Protein AF-A0A243WCN6-F1 (afdb_monomer_lite)

Secondary structure (DSSP, 8-state):
-----S-------SS---------HHHHHHHH-S-GGGGTT----HHHHH-THHHHHHHHHHH--SHHHHHHHHHHHHHHHHHHHHTSPPPPGGGGT-S----------

Foldseek 3Di:
DDDPPDDDDDDDPPQDDDDDDDDDQVRVCLLQVDRCVVVPPDDDDVCVRQNPVVVVLVVVLVPDRDPVSNVVSVVVSSVVSSVVSVPDPNDPPCPVPPPDDDPDDDDDD

Structure (mmCIF, N/CA/C/O backbone):
data_AF-A0A243WCN6-F1
#
_entry.id   AF-A0A243WCN6-F1
#
loop_
_atom_site.group_PDB
_atom_site.id
_atom_site.type_symbol
_atom_site.label_atom_id
_atom_site.label_alt_id
_atom_site.label_comp_id
_atom_site.label_asym_id
_atom_site.label_entity_id
_atom_site.label_seq_id
_atom_site.pdbx_PDB_ins_code
_atom_site.Cartn_x
_atom_site.Cartn_y
_atom_site.Cartn_z
_atom_site.occupancy
_atom_site.B_iso_or_equiv
_atom_site.auth_seq_id
_atom_site.auth_comp_id
_atom_site.auth_asym_id
_atom_site.auth_atom_id
_atom_site.pdbx_PDB_model_num
ATOM 1 N N . MET A 1 1 ? 7.954 5.944 21.692 1.00 44.00 1 MET A N 1
ATOM 2 C CA . MET A 1 1 ? 9.329 6.327 21.295 1.00 44.00 1 MET A CA 1
ATOM 3 C C . MET A 1 1 ? 9.270 7.809 20.930 1.00 44.00 1 MET A C 1
ATOM 5 O O . MET A 1 1 ? 8.202 8.269 20.567 1.00 44.00 1 MET A O 1
ATOM 9 N N . GLY A 1 2 ? 10.322 8.611 21.120 1.00 66.69 2 GLY A N 1
ATOM 10 C CA . GLY A 1 2 ? 10.267 10.025 20.700 1.00 66.69 2 GLY A CA 1
ATOM 11 C C . GLY A 1 2 ? 10.224 10.148 19.168 1.00 66.69 2 GLY A C 1
ATOM 12 O O . GLY A 1 2 ? 10.670 9.213 18.498 1.00 66.69 2 GLY A O 1
ATOM 13 N N . PRO A 1 3 ? 9.733 11.264 18.594 1.00 55.81 3 PRO A N 1
ATOM 14 C CA . PRO A 1 3 ? 9.748 11.451 17.146 1.00 55.81 3 PRO A CA 1
ATOM 15 C C . PRO A 1 3 ? 11.183 11.311 16.624 1.00 55.81 3 PRO A C 1
ATOM 17 O O . PRO A 1 3 ? 12.103 11.951 17.140 1.00 55.81 3 PRO A O 1
ATOM 20 N N . GLN A 1 4 ? 11.400 10.470 15.608 1.00 58.69 4 GLN A N 1
ATOM 21 C CA . GLN A 1 4 ? 12.672 10.473 14.892 1.00 58.69 4 GLN A CA 1
ATOM 22 C C . GLN A 1 4 ? 12.764 11.771 14.085 1.00 58.69 4 GLN A C 1
ATOM 24 O O . GLN A 1 4 ? 12.177 11.906 13.019 1.00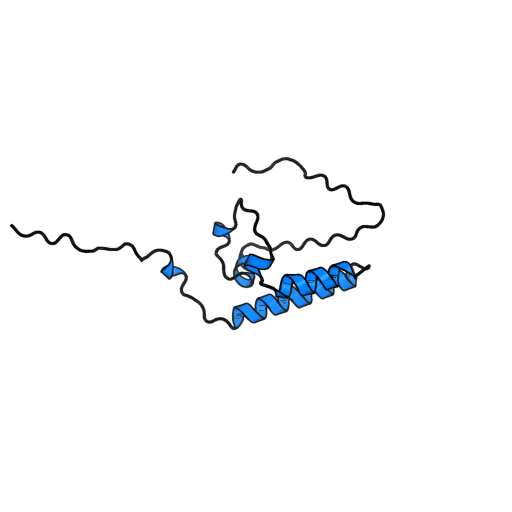 58.69 4 GLN A O 1
ATOM 29 N N . VAL A 1 5 ? 13.518 12.736 14.611 1.00 63.72 5 VAL A N 1
ATOM 30 C CA . VAL A 1 5 ? 13.766 14.046 13.976 1.00 63.72 5 VAL A CA 1
ATOM 31 C C . VAL A 1 5 ? 14.990 14.004 13.045 1.00 63.72 5 VAL A C 1
ATOM 33 O O . VAL A 1 5 ? 15.538 15.040 12.680 1.00 63.72 5 VAL A O 1
ATOM 36 N N . LYS A 1 6 ? 15.476 12.810 12.679 1.00 63.47 6 LYS A N 1
ATOM 37 C CA . LYS A 1 6 ? 16.612 12.662 11.762 1.00 63.47 6 LYS A CA 1
ATOM 38 C C . LYS A 1 6 ? 16.100 12.351 10.356 1.00 63.47 6 LYS A C 1
ATOM 40 O O . LYS A 1 6 ? 15.424 11.337 10.196 1.00 63.47 6 LYS A O 1
ATOM 45 N N . PRO A 1 7 ? 16.423 13.183 9.350 1.00 61.91 7 PRO A N 1
ATOM 46 C CA . PRO A 1 7 ? 16.192 12.841 7.955 1.00 61.91 7 PRO A CA 1
ATOM 47 C C . PRO A 1 7 ? 16.843 11.493 7.643 1.00 61.91 7 PRO A C 1
ATOM 49 O O . PRO A 1 7 ? 18.014 11.280 7.961 1.00 61.91 7 PRO A O 1
ATOM 52 N N . VAL A 1 8 ? 16.079 10.579 7.049 1.00 67.25 8 VAL A N 1
ATOM 53 C CA . VAL A 1 8 ? 16.627 9.347 6.482 1.00 67.25 8 VAL A CA 1
ATOM 54 C C . VAL A 1 8 ? 17.080 9.678 5.068 1.00 67.25 8 VAL A C 1
ATOM 56 O O . VAL A 1 8 ? 16.260 9.955 4.195 1.00 67.25 8 VAL A O 1
ATOM 59 N N . GLU A 1 9 ? 18.393 9.691 4.860 1.00 64.50 9 GLU A N 1
ATOM 60 C CA . GLU A 1 9 ? 18.990 9.930 3.551 1.00 64.50 9 GLU A CA 1
ATOM 61 C C . GLU A 1 9 ? 19.098 8.593 2.810 1.00 64.50 9 GLU A C 1
ATOM 63 O O . GLU A 1 9 ? 19.900 7.722 3.149 1.00 64.50 9 GLU A O 1
ATOM 68 N N . LEU A 1 10 ? 18.211 8.393 1.836 1.00 65.12 10 LEU A N 1
ATOM 69 C CA . LEU A 1 10 ? 18.203 7.207 0.989 1.00 65.12 10 LEU A CA 1
ATOM 70 C C . LEU A 1 10 ? 19.048 7.495 -0.254 1.00 65.12 10 LEU A C 1
ATOM 72 O O . LEU A 1 10 ? 18.652 8.269 -1.124 1.00 65.12 10 LEU A O 1
ATOM 76 N N . HIS A 1 11 ? 20.225 6.875 -0.332 1.00 62.88 11 HIS A N 1
ATOM 77 C CA . HIS A 1 11 ? 21.077 6.938 -1.515 1.00 62.88 11 HIS A CA 1
ATOM 78 C C . HIS A 1 11 ? 20.656 5.852 -2.493 1.00 62.88 11 HIS A C 1
ATOM 80 O O . HIS A 1 11 ? 20.925 4.669 -2.286 1.00 62.88 11 HIS A O 1
ATOM 86 N N . PHE A 1 12 ? 20.023 6.257 -3.579 1.00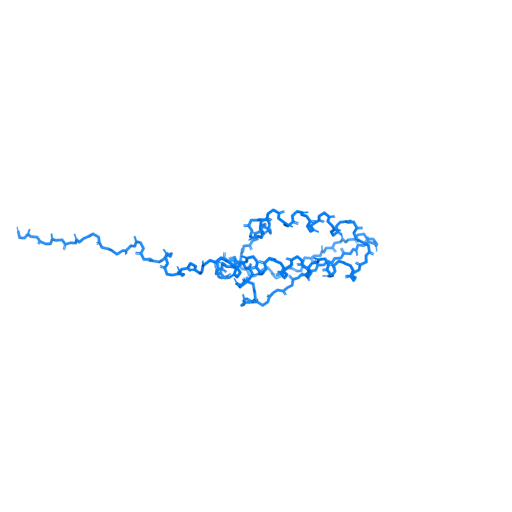 65.81 12 PHE A N 1
ATOM 87 C CA . PHE A 1 12 ? 19.696 5.357 -4.666 1.00 65.81 12 PHE A CA 1
ATOM 88 C C . PHE A 1 12 ? 20.619 5.622 -5.871 1.00 65.81 12 PHE A C 1
ATOM 90 O O . PHE A 1 12 ? 21.093 6.743 -6.068 1.00 65.81 12 PHE A O 1
ATOM 97 N N . GLY A 1 13 ? 20.913 4.587 -6.668 1.00 66.00 13 GLY A N 1
ATOM 98 C CA . GLY A 1 13 ? 21.730 4.7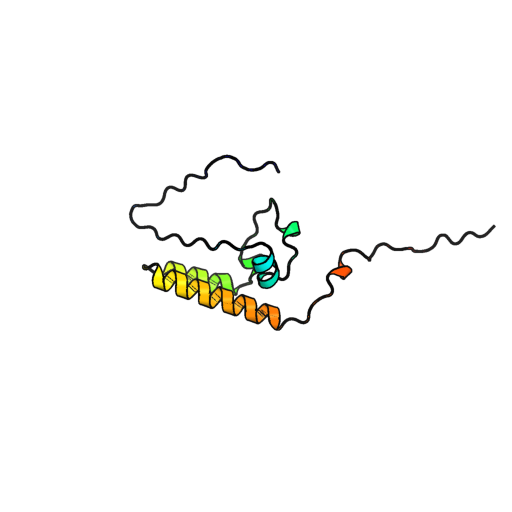09 -7.887 1.00 66.00 13 GLY A CA 1
ATOM 99 C C . GLY A 1 13 ? 21.094 5.624 -8.943 1.00 66.00 13 GLY A C 1
ATOM 100 O O . GLY A 1 13 ? 19.966 6.066 -8.776 1.00 66.00 13 GLY A O 1
ATOM 101 N N . ARG A 1 14 ? 21.790 5.923 -10.050 1.00 63.53 14 ARG A N 1
ATOM 102 C CA . ARG A 1 14 ? 21.319 6.912 -11.049 1.00 63.53 14 ARG A CA 1
ATOM 103 C C . ARG A 1 14 ? 19.917 6.646 -11.622 1.00 63.53 14 ARG A C 1
ATOM 105 O O . ARG A 1 14 ? 19.231 7.616 -11.916 1.00 63.53 14 ARG A O 1
ATOM 112 N N . ASP A 1 15 ? 19.482 5.389 -11.683 1.00 71.00 15 ASP A N 1
ATOM 113 C CA . ASP A 1 15 ? 18.202 4.988 -12.275 1.00 71.00 15 ASP A CA 1
ATOM 114 C C . ASP A 1 15 ? 17.371 4.180 -11.268 1.00 71.00 15 ASP A C 1
ATOM 116 O O . ASP A 1 15 ? 17.374 2.950 -11.270 1.00 71.00 15 ASP A O 1
ATOM 120 N N . HIS A 1 16 ? 16.688 4.868 -10.355 1.00 76.25 16 HIS A N 1
ATOM 121 C CA . HIS A 1 16 ? 15.783 4.246 -9.388 1.00 76.25 16 HIS A CA 1
ATOM 122 C C . HIS A 1 16 ? 14.401 4.884 -9.472 1.00 76.25 16 HIS A C 1
ATOM 124 O O . HIS A 1 16 ? 14.261 6.103 -9.580 1.00 76.25 16 HIS A O 1
ATOM 130 N N . LEU A 1 17 ? 13.374 4.045 -9.387 1.00 84.62 17 LEU A N 1
ATOM 131 C CA . LEU A 1 17 ? 11.993 4.484 -9.261 1.00 84.62 17 LEU A CA 1
ATOM 132 C C . LEU A 1 17 ? 11.528 4.199 -7.840 1.00 84.62 17 LEU A C 1
ATOM 134 O O . LEU A 1 17 ? 11.717 3.095 -7.329 1.00 84.62 17 LEU A O 1
ATOM 138 N N . LEU A 1 18 ? 10.927 5.199 -7.200 1.00 86.94 18 LEU A N 1
ATOM 139 C CA . LEU A 1 18 ? 10.392 5.071 -5.851 1.00 86.94 18 LEU A CA 1
ATOM 140 C C . LEU A 1 18 ? 8.913 5.427 -5.839 1.00 86.94 18 LEU A C 1
ATOM 142 O O . LEU A 1 18 ? 8.521 6.518 -6.244 1.00 86.94 18 LEU A O 1
ATOM 146 N N . LEU A 1 19 ? 8.100 4.523 -5.301 1.00 88.12 19 LEU A N 1
ATOM 147 C CA . LEU A 1 19 ? 6.688 4.768 -5.052 1.00 88.12 19 LEU A CA 1
ATOM 148 C C . LEU A 1 19 ? 6.434 4.782 -3.545 1.00 88.12 19 LEU A C 1
ATOM 150 O O . LEU A 1 19 ? 6.661 3.788 -2.859 1.00 88.12 19 LEU A O 1
ATOM 154 N N . CYS A 1 20 ? 5.936 5.907 -3.040 1.00 90.81 20 CYS A N 1
ATOM 155 C CA . CYS A 1 20 ? 5.470 6.041 -1.666 1.00 90.81 20 CYS A CA 1
ATOM 156 C C . CYS A 1 20 ? 3.965 6.311 -1.678 1.00 90.81 20 CYS A C 1
ATOM 158 O O . CYS A 1 20 ? 3.510 7.262 -2.314 1.00 90.81 20 CYS A O 1
ATOM 160 N N . VAL A 1 21 ? 3.198 5.481 -0.970 1.00 88.69 21 VAL A N 1
ATOM 161 C CA . VAL A 1 21 ? 1.758 5.681 -0.787 1.00 88.69 21 VAL A CA 1
ATOM 162 C C . VAL A 1 21 ? 1.509 6.135 0.642 1.00 88.69 21 VAL A C 1
ATOM 164 O O . VAL A 1 21 ? 1.809 5.417 1.594 1.00 88.69 21 VAL A O 1
ATOM 167 N N . VAL A 1 22 ? 0.945 7.331 0.785 1.00 90.44 22 VAL A N 1
ATOM 168 C CA . VAL A 1 22 ? 0.638 7.938 2.082 1.00 90.44 22 VAL A CA 1
ATOM 169 C C . VAL A 1 22 ? -0.871 7.956 2.281 1.00 90.44 22 VAL A C 1
ATOM 171 O O . VAL A 1 22 ? -1.621 8.371 1.398 1.00 90.44 22 VAL A O 1
ATOM 174 N N . PHE A 1 23 ? -1.321 7.523 3.457 1.00 88.38 23 PHE A N 1
ATOM 175 C CA . PHE A 1 23 ? -2.738 7.453 3.800 1.00 88.38 23 PHE A CA 1
ATOM 176 C C . PHE A 1 23 ? -3.099 8.461 4.887 1.00 88.38 23 PHE A C 1
ATOM 178 O O . PHE A 1 23 ? -2.380 8.627 5.871 1.00 88.38 23 PHE A O 1
ATOM 185 N N . TRP A 1 24 ? -4.285 9.057 4.763 1.00 90.38 24 TRP A N 1
ATOM 186 C CA . TRP A 1 24 ? -4.948 9.682 5.906 1.00 90.38 24 TRP A CA 1
ATOM 187 C C . TRP A 1 24 ? -5.340 8.606 6.930 1.00 90.38 24 TRP A C 1
ATOM 189 O O . TRP A 1 24 ? -5.774 7.529 6.507 1.00 90.38 24 TRP A O 1
ATOM 199 N N . PRO A 1 25 ? -5.304 8.882 8.250 1.00 85.75 25 PRO A N 1
ATOM 200 C CA . PRO A 1 25 ? -5.625 7.887 9.277 1.00 85.75 25 PRO A CA 1
ATOM 201 C C . PRO A 1 25 ? -6.966 7.174 9.046 1.00 85.75 25 PRO A C 1
ATOM 203 O O . PRO A 1 25 ? -7.042 5.950 9.075 1.00 85.75 25 PRO A O 1
ATOM 206 N N . GLY A 1 26 ? -8.026 7.917 8.709 1.00 87.25 26 GLY A N 1
ATOM 207 C CA . GLY A 1 26 ? -9.331 7.316 8.412 1.00 87.25 26 GLY A CA 1
ATOM 208 C C . GLY A 1 26 ? -9.343 6.436 7.153 1.00 87.25 26 GLY A C 1
ATOM 209 O O . GLY A 1 26 ? -10.091 5.465 7.094 1.00 87.25 26 GLY A O 1
ATOM 210 N N . GLY A 1 27 ? -8.513 6.747 6.153 1.00 88.88 27 GLY A N 1
ATOM 211 C CA . GLY A 1 27 ? -8.357 5.919 4.954 1.00 88.88 27 GLY A CA 1
ATOM 212 C C . GLY A 1 27 ? -7.601 4.626 5.252 1.00 88.88 27 GLY A C 1
ATOM 213 O O . GLY A 1 27 ? -8.033 3.557 4.829 1.00 88.88 27 GLY A O 1
ATOM 214 N N . LEU A 1 28 ? -6.534 4.719 6.049 1.00 90.25 28 LEU A N 1
ATOM 215 C CA . LEU A 1 28 ? -5.757 3.563 6.487 1.00 90.25 28 LEU A CA 1
ATOM 216 C C . LEU A 1 28 ? -6.596 2.612 7.348 1.00 90.25 28 LEU A C 1
ATOM 218 O O . LEU A 1 28 ? -6.576 1.408 7.115 1.00 90.25 28 LEU A O 1
ATOM 222 N N . HIS A 1 29 ? -7.399 3.149 8.273 1.00 88.81 29 HIS A N 1
ATOM 223 C CA . HIS A 1 29 ? -8.319 2.350 9.087 1.00 88.81 29 HIS A CA 1
ATOM 224 C C . HIS A 1 29 ? -9.272 1.517 8.223 1.00 88.81 29 HIS A C 1
ATOM 226 O O . HIS A 1 29 ? -9.441 0.328 8.460 1.00 88.81 29 HIS A O 1
ATOM 232 N N . ARG A 1 30 ? -9.882 2.118 7.191 1.00 88.00 30 ARG A N 1
ATOM 233 C CA . ARG A 1 30 ? -10.789 1.392 6.282 1.00 88.00 30 ARG A CA 1
ATOM 234 C C . ARG A 1 30 ? -10.072 0.329 5.452 1.00 88.00 30 ARG A C 1
ATOM 236 O O . ARG A 1 30 ? -10.672 -0.688 5.128 1.00 88.00 30 ARG A O 1
ATOM 243 N N . LEU A 1 31 ? -8.817 0.578 5.085 1.00 90.88 31 LEU A N 1
ATOM 244 C CA . LEU A 1 31 ? -8.021 -0.355 4.292 1.00 90.88 31 LEU A CA 1
ATOM 245 C C . LEU A 1 31 ? -7.536 -1.558 5.116 1.00 90.88 31 LEU A C 1
ATOM 247 O O . LEU A 1 31 ? -7.420 -2.659 4.580 1.00 90.88 31 LEU A O 1
ATOM 251 N N . LEU A 1 32 ? -7.225 -1.346 6.395 1.00 89.19 32 LEU A N 1
ATOM 252 C CA . LEU A 1 32 ? -6.624 -2.368 7.252 1.00 89.19 32 LEU A CA 1
ATOM 253 C C . LEU A 1 32 ? -7.621 -3.055 8.189 1.00 89.19 32 LEU A C 1
ATOM 255 O O . LEU A 1 32 ? -7.352 -4.177 8.605 1.00 89.19 32 LEU A O 1
ATOM 259 N N . ASP A 1 33 ? -8.750 -2.412 8.504 1.00 86.38 33 ASP A N 1
ATOM 260 C CA . ASP A 1 33 ? -9.695 -2.844 9.549 1.00 86.38 33 ASP A CA 1
ATOM 261 C C . ASP A 1 33 ? -9.014 -3.006 10.928 1.00 86.38 33 ASP A C 1
ATOM 263 O O . ASP A 1 33 ? -9.355 -3.870 11.734 1.00 86.38 33 ASP A O 1
ATOM 267 N N . VAL A 1 34 ? -7.997 -2.172 11.182 1.00 84.50 34 VAL A N 1
ATOM 268 C CA . VAL A 1 34 ? -7.221 -2.118 12.429 1.00 84.50 34 VAL A CA 1
ATOM 269 C C . VAL A 1 34 ? -7.236 -0.678 12.952 1.00 84.50 34 VAL A C 1
ATOM 271 O O . VAL A 1 34 ? -7.044 0.255 12.157 1.00 84.50 34 VAL A O 1
ATOM 274 N N . PRO A 1 35 ? -7.429 -0.456 14.267 1.00 83.06 35 PRO A N 1
ATOM 275 C CA . PRO A 1 35 ? -7.299 0.865 14.868 1.00 83.06 35 PRO A CA 1
ATOM 276 C C . PRO A 1 35 ? -5.919 1.461 14.578 1.00 83.06 35 PRO A C 1
ATOM 278 O O . PRO A 1 35 ? -4.895 0.887 14.933 1.00 83.06 35 PRO A O 1
ATOM 281 N N . VAL A 1 36 ? -5.867 2.642 13.955 1.00 82.88 36 VAL A N 1
ATOM 282 C CA . VAL A 1 36 ? -4.589 3.286 13.589 1.00 82.88 36 VAL A CA 1
ATOM 283 C C . VAL A 1 36 ? -3.726 3.570 14.819 1.00 82.88 36 VAL A C 1
ATOM 285 O O . VAL A 1 36 ? -2.506 3.582 14.714 1.00 82.88 36 VAL A O 1
ATOM 288 N N . GLN A 1 37 ? -4.338 3.736 15.996 1.00 84.94 37 GLN A N 1
ATOM 289 C CA . GLN A 1 37 ? -3.637 3.889 17.272 1.00 84.94 37 GLN A CA 1
ATOM 290 C C . GLN A 1 37 ? -2.740 2.688 17.607 1.00 84.94 37 GLN A C 1
ATOM 292 O O . GLN A 1 37 ? -1.727 2.868 18.274 1.00 84.94 37 GLN A O 1
ATOM 297 N N . GLU A 1 38 ? -3.087 1.487 17.135 1.00 84.75 38 GLU A N 1
ATOM 298 C CA . GLU A 1 38 ? -2.268 0.280 17.304 1.00 84.75 38 GLU A CA 1
ATOM 299 C C . GLU A 1 38 ? -1.045 0.268 16.375 1.00 84.75 38 GLU A C 1
ATOM 301 O O . GLU A 1 38 ? -0.129 -0.516 16.590 1.00 84.75 38 GLU A O 1
ATOM 306 N N . LEU A 1 39 ? -1.011 1.145 15.363 1.00 85.69 39 LEU A N 1
ATOM 307 C CA . LEU A 1 39 ? 0.050 1.240 14.355 1.00 85.69 39 LEU A CA 1
ATOM 308 C C . LEU A 1 39 ? 0.992 2.439 14.575 1.00 85.69 39 LEU A C 1
ATOM 310 O O . LEU A 1 39 ? 1.897 2.670 13.774 1.00 85.69 39 LEU A O 1
ATOM 314 N N . VAL A 1 40 ? 0.795 3.218 15.643 1.00 85.12 40 VAL A N 1
ATOM 315 C CA . VAL A 1 40 ? 1.644 4.374 15.977 1.00 85.12 40 VAL A CA 1
ATOM 316 C C . VAL A 1 40 ? 2.973 3.904 16.572 1.00 85.12 40 VAL A C 1
ATOM 318 O O . VAL A 1 40 ? 3.002 2.974 17.372 1.00 85.12 40 VAL A O 1
ATOM 321 N N . ASP A 1 41 ? 4.074 4.573 16.213 1.00 83.38 41 ASP A N 1
ATOM 322 C CA . ASP A 1 41 ? 5.444 4.286 16.678 1.00 83.38 41 ASP A CA 1
ATOM 323 C C . ASP A 1 41 ? 5.960 2.865 16.376 1.00 83.38 41 ASP A C 1
ATOM 325 O O . ASP A 1 41 ? 6.980 2.447 16.932 1.00 83.38 41 ASP A O 1
ATOM 329 N N . ILE A 1 42 ? 5.299 2.124 15.483 1.00 83.19 42 ILE A N 1
ATOM 330 C CA . ILE A 1 42 ? 5.719 0.779 15.093 1.00 83.19 42 ILE A CA 1
ATOM 331 C C . ILE A 1 42 ? 5.923 0.670 13.584 1.00 83.19 42 ILE A C 1
ATOM 333 O O . ILE A 1 42 ? 5.170 1.222 12.784 1.00 83.19 42 ILE A O 1
ATOM 337 N N . ALA A 1 43 ? 6.955 -0.073 13.194 1.00 85.38 43 ALA A N 1
ATOM 338 C CA . ALA A 1 43 ? 7.119 -0.541 11.828 1.00 85.38 43 ALA A CA 1
ATOM 339 C C . ALA A 1 43 ? 6.468 -1.923 11.722 1.00 85.38 43 ALA A C 1
ATOM 341 O O . ALA A 1 43 ? 6.803 -2.826 12.491 1.00 85.38 43 ALA A O 1
ATOM 342 N N . VAL A 1 44 ? 5.530 -2.079 10.791 1.00 86.38 44 VAL A N 1
ATOM 343 C CA . VAL A 1 44 ? 4.836 -3.347 10.548 1.00 86.38 44 VAL A CA 1
ATOM 344 C C . VAL A 1 44 ? 5.041 -3.753 9.100 1.00 86.38 44 VAL A C 1
ATOM 346 O O . VAL A 1 44 ? 4.883 -2.943 8.189 1.00 86.38 44 VAL A O 1
ATOM 349 N N . GLU A 1 45 ? 5.363 -5.026 8.895 1.00 88.31 45 GLU A N 1
ATOM 350 C CA . GLU A 1 45 ? 5.480 -5.616 7.566 1.00 88.31 45 GLU A CA 1
ATOM 351 C C . GLU A 1 45 ? 4.144 -5.561 6.818 1.00 88.31 45 GLU A C 1
ATOM 353 O O . GLU A 1 45 ? 3.123 -6.058 7.302 1.00 88.31 45 GLU A O 1
ATOM 358 N N . GLY A 1 46 ? 4.147 -5.018 5.597 1.00 86.62 46 GLY A N 1
ATOM 359 C CA . GLY A 1 46 ? 2.923 -4.828 4.808 1.00 86.62 46 GLY A CA 1
ATOM 360 C C . GLY A 1 46 ? 2.145 -6.127 4.575 1.00 86.62 46 GLY A C 1
ATOM 361 O O . GLY A 1 46 ? 0.916 -6.134 4.596 1.00 86.62 46 GLY A O 1
ATOM 362 N N . ARG A 1 47 ? 2.850 -7.257 4.452 1.00 90.75 47 ARG A N 1
ATOM 363 C CA . ARG A 1 47 ? 2.275 -8.605 4.275 1.00 90.75 47 ARG A CA 1
ATOM 364 C C . ARG A 1 47 ? 1.461 -9.069 5.483 1.00 90.75 47 ARG A C 1
ATOM 366 O O . ARG A 1 47 ? 0.497 -9.811 5.316 1.00 90.75 47 ARG A O 1
ATOM 373 N N . ALA A 1 48 ? 1.836 -8.635 6.688 1.00 88.25 48 ALA A N 1
ATOM 374 C CA . ALA A 1 48 ? 1.103 -8.957 7.910 1.00 88.25 48 ALA A CA 1
ATOM 375 C C . ALA A 1 48 ? -0.252 -8.233 7.969 1.00 88.25 48 ALA A C 1
ATOM 377 O O . ALA A 1 48 ? -1.189 -8.734 8.583 1.00 88.25 48 ALA A O 1
ATOM 378 N N . LEU A 1 49 ? -0.360 -7.080 7.301 1.00 88.19 49 LEU A N 1
ATOM 379 C CA . LEU A 1 49 ? -1.557 -6.240 7.289 1.00 88.19 49 LEU A CA 1
ATOM 380 C C . LEU A 1 49 ? -2.457 -6.502 6.072 1.00 88.19 49 LEU A C 1
ATOM 382 O O . LEU A 1 49 ? -3.675 -6.572 6.199 1.00 88.19 49 LEU A O 1
ATOM 386 N N . LEU A 1 50 ? -1.862 -6.658 4.889 1.00 88.56 50 LEU A N 1
ATOM 387 C CA . LEU A 1 50 ? -2.568 -6.731 3.602 1.00 88.56 50 LEU A CA 1
ATOM 388 C C . LEU A 1 50 ? -2.560 -8.139 2.978 1.00 88.56 50 LEU A C 1
ATOM 390 O O . LEU A 1 50 ? -3.175 -8.360 1.932 1.00 88.56 50 LEU A O 1
ATOM 394 N N . GLY A 1 51 ? -1.902 -9.101 3.631 1.00 89.56 51 GLY A N 1
ATOM 395 C CA . GLY A 1 51 ? -1.852 -10.503 3.224 1.00 89.56 51 GLY A CA 1
ATOM 396 C C . GLY A 1 51 ? -0.850 -10.801 2.106 1.00 89.56 51 GLY A C 1
ATOM 397 O O . GLY A 1 51 ? -0.043 -9.964 1.703 1.00 89.56 51 GLY A O 1
ATOM 398 N N . SER A 1 52 ? -0.910 -12.029 1.584 1.00 89.06 52 SER A N 1
ATOM 399 C CA . SER A 1 52 ? 0.044 -12.537 0.587 1.00 89.06 52 SER A CA 1
ATOM 400 C C . SER A 1 52 ? -0.023 -11.823 -0.763 1.00 89.06 52 SER A C 1
ATOM 402 O O . SER A 1 52 ? 0.975 -11.804 -1.471 1.00 89.06 52 SER A O 1
ATOM 404 N N . ALA A 1 53 ? -1.150 -11.180 -1.091 1.00 89.62 53 ALA A N 1
ATOM 405 C CA . ALA A 1 53 ? -1.312 -10.409 -2.327 1.00 89.62 53 ALA A CA 1
ATOM 406 C C . ALA A 1 53 ? -0.320 -9.233 -2.442 1.00 89.62 53 ALA A C 1
ATOM 408 O O . ALA A 1 53 ? -0.125 -8.697 -3.530 1.00 89.62 53 ALA A O 1
ATOM 409 N N . VAL A 1 54 ? 0.311 -8.832 -1.328 1.00 92.31 54 VAL A N 1
ATOM 410 C CA . VAL A 1 54 ? 1.422 -7.871 -1.326 1.00 92.31 54 VAL A CA 1
ATOM 411 C C . VAL A 1 54 ? 2.610 -8.394 -2.137 1.00 92.31 54 VAL A C 1
ATOM 413 O O . VAL A 1 54 ? 3.212 -7.628 -2.878 1.00 92.31 54 VAL A O 1
ATOM 416 N N . ALA A 1 55 ? 2.921 -9.691 -2.057 1.00 92.25 55 ALA A N 1
ATOM 417 C CA . ALA A 1 55 ? 4.041 -10.268 -2.800 1.00 92.25 55 ALA A CA 1
ATOM 418 C C . ALA A 1 55 ? 3.824 -10.156 -4.318 1.00 92.25 55 ALA A C 1
ATOM 420 O O . ALA A 1 55 ? 4.751 -9.825 -5.050 1.00 92.25 55 ALA A O 1
ATOM 421 N N . ASP A 1 56 ? 2.586 -10.344 -4.781 1.00 93.00 56 ASP A N 1
ATOM 422 C CA . ASP A 1 56 ? 2.254 -10.258 -6.205 1.00 93.00 56 ASP A CA 1
ATOM 423 C C . ASP A 1 56 ? 2.443 -8.834 -6.753 1.00 93.00 56 ASP A C 1
ATOM 425 O O . ASP A 1 56 ? 2.948 -8.648 -7.863 1.00 93.00 56 ASP A O 1
ATOM 429 N N . VAL A 1 57 ? 2.050 -7.810 -5.981 1.00 94.44 57 VAL A N 1
ATOM 430 C CA . VAL A 1 57 ? 2.261 -6.409 -6.379 1.00 94.44 57 VAL A CA 1
ATOM 431 C C . VAL A 1 57 ? 3.728 -5.999 -6.242 1.00 94.44 57 VAL A C 1
ATOM 433 O O . VAL A 1 57 ? 4.211 -5.286 -7.114 1.00 94.44 57 VAL A O 1
ATOM 436 N N . GLU A 1 58 ? 4.458 -6.484 -5.229 1.00 92.62 58 GLU A N 1
ATOM 437 C CA . GLU A 1 58 ? 5.912 -6.289 -5.097 1.00 92.62 58 GLU A CA 1
ATOM 438 C C . GLU A 1 58 ? 6.648 -6.838 -6.327 1.00 92.62 58 GLU A C 1
ATOM 440 O O . GLU A 1 58 ? 7.427 -6.113 -6.948 1.00 92.62 58 GLU A O 1
ATOM 445 N N . SER A 1 59 ? 6.354 -8.080 -6.732 1.00 93.12 59 SER A N 1
ATOM 446 C CA . SER A 1 59 ? 6.939 -8.690 -7.930 1.00 93.12 59 SER A CA 1
ATOM 447 C C . SER A 1 59 ? 6.601 -7.906 -9.194 1.00 93.12 59 SER A C 1
ATOM 449 O O . SER A 1 59 ? 7.495 -7.618 -9.983 1.00 93.12 59 SER A O 1
ATOM 451 N N . ARG A 1 60 ? 5.341 -7.485 -9.368 1.00 93.88 60 ARG A N 1
ATOM 452 C CA . ARG A 1 60 ? 4.952 -6.666 -10.524 1.00 93.88 60 ARG A CA 1
ATOM 453 C C . ARG A 1 60 ? 5.670 -5.318 -10.538 1.00 93.88 60 ARG A C 1
ATOM 455 O O . ARG A 1 60 ? 6.129 -4.898 -11.588 1.00 93.88 60 ARG A O 1
ATOM 462 N N . LEU A 1 61 ? 5.762 -4.630 -9.399 1.00 93.56 61 LEU A N 1
ATOM 463 C CA . LEU A 1 61 ? 6.441 -3.334 -9.306 1.00 93.56 61 LEU A CA 1
ATOM 464 C C . LEU A 1 61 ? 7.937 -3.443 -9.623 1.00 93.56 61 LEU A C 1
ATOM 466 O O . LEU A 1 61 ? 8.478 -2.517 -10.217 1.00 93.56 61 LEU A O 1
ATOM 470 N N . ALA A 1 62 ? 8.583 -4.559 -9.277 1.00 91.44 62 ALA A N 1
ATOM 471 C CA . ALA A 1 62 ? 10.000 -4.789 -9.560 1.00 91.44 62 ALA A CA 1
ATOM 472 C C . ALA A 1 62 ? 10.323 -4.899 -11.062 1.00 91.44 62 ALA A C 1
ATOM 474 O O . ALA A 1 62 ? 11.460 -4.657 -11.460 1.00 91.44 62 ALA A O 1
ATOM 475 N N . GLU A 1 63 ? 9.341 -5.256 -11.891 1.00 92.88 63 GLU A N 1
ATOM 476 C CA . GLU A 1 63 ? 9.497 -5.379 -13.346 1.00 92.88 63 GLU A CA 1
ATOM 477 C C . GLU A 1 63 ? 9.170 -4.079 -14.099 1.00 92.88 63 GLU A C 1
ATOM 479 O O . GLU A 1 63 ? 9.472 -3.955 -15.286 1.00 92.88 63 GLU A O 1
ATOM 484 N N . LEU A 1 64 ? 8.544 -3.103 -13.434 1.00 93.31 64 LEU A N 1
ATOM 485 C CA . LEU A 1 64 ? 8.090 -1.867 -14.064 1.00 93.31 64 LEU A CA 1
ATOM 486 C C . LEU A 1 64 ? 9.189 -0.806 -14.085 1.00 93.31 64 LEU A C 1
ATOM 488 O O . LEU A 1 64 ? 9.873 -0.559 -13.095 1.00 93.31 64 LEU A O 1
ATOM 492 N N . THR A 1 65 ? 9.307 -0.127 -15.224 1.00 91.38 65 THR A N 1
ATOM 493 C CA . THR A 1 65 ? 10.327 0.905 -15.462 1.00 91.38 65 THR A CA 1
ATOM 494 C C . THR A 1 65 ? 9.728 2.288 -15.710 1.00 91.38 65 THR A C 1
ATOM 496 O O . THR A 1 65 ? 10.435 3.198 -16.138 1.00 91.38 65 T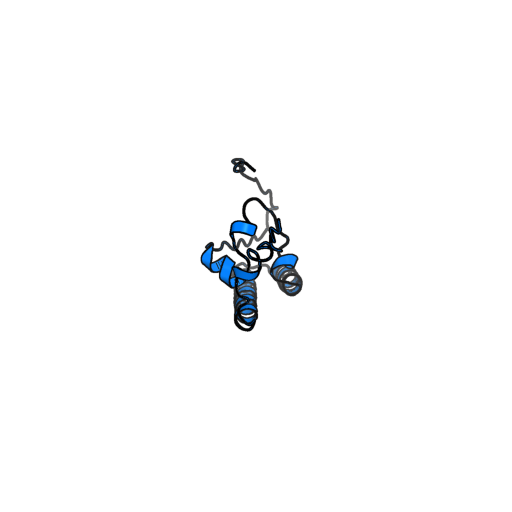HR A O 1
ATOM 499 N N . ASP A 1 66 ? 8.430 2.467 -15.462 1.00 91.75 66 ASP A N 1
ATOM 500 C CA . ASP A 1 66 ? 7.754 3.751 -15.606 1.00 91.75 66 ASP A CA 1
ATOM 501 C C . ASP A 1 66 ? 6.768 4.021 -14.459 1.00 91.75 66 ASP A C 1
ATOM 503 O O . ASP A 1 66 ? 6.072 3.135 -13.957 1.00 91.75 66 ASP A O 1
ATOM 507 N N . TYR A 1 67 ? 6.708 5.287 -14.042 1.00 91.88 67 TYR A N 1
ATOM 508 C CA . TYR A 1 67 ? 5.888 5.719 -12.911 1.00 91.88 67 TYR A CA 1
ATOM 509 C C . TYR A 1 67 ? 4.385 5.542 -13.141 1.00 91.88 67 TYR A C 1
ATOM 511 O O . TYR A 1 67 ? 3.655 5.290 -12.183 1.00 91.88 67 TYR A O 1
ATOM 519 N N . ALA A 1 68 ? 3.908 5.678 -14.382 1.00 93.56 68 ALA A N 1
ATOM 520 C CA . ALA A 1 68 ? 2.483 5.581 -14.679 1.00 93.56 68 ALA A CA 1
ATOM 521 C C . ALA A 1 68 ? 1.982 4.146 -14.461 1.00 93.56 68 ALA A C 1
ATOM 523 O O . ALA A 1 68 ? 0.960 3.941 -13.802 1.00 93.56 68 ALA A O 1
ATOM 524 N N . ALA A 1 69 ? 2.737 3.152 -14.929 1.00 95.06 69 ALA A N 1
ATOM 525 C CA . ALA A 1 69 ? 2.447 1.748 -14.695 1.00 95.06 69 ALA A CA 1
ATOM 526 C C . ALA A 1 69 ? 2.595 1.369 -13.216 1.00 95.06 69 ALA A C 1
ATOM 528 O O . ALA A 1 69 ? 1.752 0.638 -12.691 1.00 95.06 69 ALA A O 1
ATOM 529 N N . MET A 1 70 ? 3.616 1.887 -12.517 1.00 95.50 70 MET A N 1
ATOM 530 C CA . MET A 1 70 ? 3.770 1.655 -11.073 1.00 95.50 70 MET A CA 1
ATOM 531 C C . MET A 1 70 ? 2.565 2.182 -10.288 1.00 95.50 70 MET A C 1
ATOM 533 O O . MET A 1 70 ? 2.018 1.468 -9.444 1.00 95.50 70 MET A O 1
ATOM 537 N N . LEU A 1 71 ? 2.123 3.406 -10.593 1.00 95.56 71 LEU A N 1
ATOM 538 C CA . LEU A 1 71 ? 0.966 4.023 -9.953 1.00 95.56 71 LEU A CA 1
ATOM 539 C C . LEU A 1 71 ? -0.311 3.222 -10.226 1.00 95.56 71 LEU A C 1
ATOM 541 O O . LEU A 1 71 ? -1.019 2.877 -9.283 1.00 95.56 71 LEU A O 1
ATOM 545 N N . ALA A 1 72 ? -0.565 2.860 -11.487 1.00 96.50 72 ALA A N 1
ATOM 546 C CA . ALA A 1 72 ? -1.734 2.068 -11.864 1.00 96.50 72 ALA A CA 1
ATOM 547 C C . ALA A 1 72 ? -1.747 0.688 -11.179 1.00 96.50 72 ALA A C 1
ATOM 549 O O . ALA A 1 72 ? -2.793 0.226 -10.718 1.00 96.50 72 ALA A O 1
ATOM 550 N N . SER A 1 73 ? -0.582 0.039 -11.070 1.00 96.31 73 SER A N 1
ATOM 551 C CA . SER A 1 73 ? -0.422 -1.243 -10.375 1.00 96.31 73 SER A CA 1
ATOM 552 C C . SER A 1 73 ? -0.761 -1.128 -8.884 1.00 96.31 73 SER A C 1
ATOM 554 O O . SER A 1 73 ? -1.551 -1.921 -8.360 1.00 96.31 73 SER A O 1
ATOM 556 N N . ALA A 1 74 ? -0.215 -0.114 -8.206 1.00 95.44 74 ALA A N 1
ATOM 557 C CA . ALA A 1 74 ? -0.476 0.122 -6.791 1.00 95.44 74 ALA A CA 1
ATOM 558 C C . ALA A 1 74 ? -1.935 0.517 -6.527 1.00 95.44 74 ALA A C 1
ATOM 560 O O . ALA A 1 74 ? -2.550 -0.001 -5.597 1.00 95.44 74 ALA A O 1
ATOM 561 N N . GLU A 1 75 ? -2.520 1.381 -7.358 1.00 96.00 75 GLU A N 1
ATOM 562 C CA . GLU A 1 75 ? -3.919 1.792 -7.237 1.00 96.00 75 GLU A CA 1
ATOM 563 C C . GLU A 1 75 ? -4.868 0.597 -7.387 1.00 96.00 75 GLU A C 1
ATOM 565 O O . GLU A 1 75 ? -5.730 0.376 -6.533 1.00 96.00 75 GLU A O 1
ATOM 570 N N . ALA A 1 76 ? -4.668 -0.229 -8.419 1.00 96.38 76 ALA A N 1
ATOM 571 C CA . ALA A 1 76 ? -5.470 -1.429 -8.631 1.00 96.38 76 ALA A CA 1
ATOM 572 C C . ALA A 1 76 ? -5.388 -2.390 -7.433 1.00 96.38 76 ALA A C 1
ATOM 574 O O . ALA A 1 76 ? -6.411 -2.911 -6.980 1.00 96.38 76 ALA A O 1
ATOM 575 N N . PHE A 1 77 ? -4.185 -2.592 -6.887 1.00 96.19 77 PHE A N 1
ATOM 576 C CA . PHE A 1 77 ?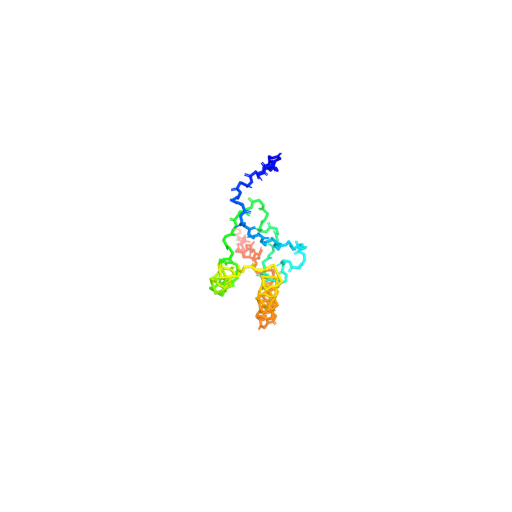 -3.976 -3.419 -5.702 1.00 96.19 77 PHE A CA 1
ATOM 577 C C . PHE A 1 77 ? -4.705 -2.868 -4.467 1.00 96.19 77 PHE A C 1
ATOM 579 O O . PHE A 1 77 ? -5.415 -3.616 -3.788 1.00 96.19 77 PHE A O 1
ATOM 586 N N . LEU A 1 78 ? -4.567 -1.571 -4.185 1.00 95.00 78 LEU A N 1
ATOM 587 C CA . LEU A 1 78 ? -5.155 -0.930 -3.006 1.00 95.00 78 LEU A CA 1
ATOM 588 C C . LEU A 1 78 ? -6.683 -0.888 -3.069 1.00 95.00 78 LEU A C 1
ATOM 590 O O . LEU A 1 78 ? -7.347 -1.158 -2.067 1.00 95.00 78 LEU A O 1
ATOM 594 N N . LEU A 1 79 ? -7.252 -0.608 -4.244 1.00 94.44 79 LEU A N 1
ATOM 595 C CA . LEU A 1 79 ? -8.699 -0.655 -4.451 1.00 94.44 79 LEU A CA 1
ATOM 596 C C . LEU A 1 79 ? -9.245 -2.066 -4.237 1.00 94.44 79 LEU A C 1
ATOM 598 O O . LEU A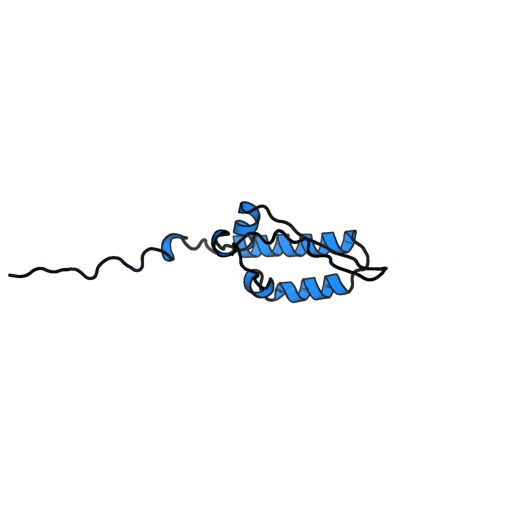 1 79 ? -10.297 -2.235 -3.619 1.00 94.44 79 LEU A O 1
ATOM 602 N N . GLU A 1 80 ? -8.534 -3.090 -4.706 1.00 93.94 80 GLU A N 1
ATOM 603 C CA . GLU A 1 80 ? -8.951 -4.470 -4.484 1.00 93.94 80 GLU A CA 1
ATOM 604 C C . GLU A 1 80 ? -8.817 -4.882 -3.013 1.00 93.94 80 GLU A C 1
ATOM 606 O O . GLU A 1 80 ? -9.716 -5.522 -2.467 1.00 93.94 80 GLU A O 1
ATOM 611 N N . ALA A 1 81 ? -7.748 -4.464 -2.333 1.00 92.69 81 ALA A N 1
ATOM 612 C CA . ALA A 1 81 ? -7.602 -4.663 -0.895 1.00 92.69 81 ALA A CA 1
ATOM 613 C C . ALA A 1 81 ? -8.770 -4.035 -0.115 1.00 92.69 81 ALA A C 1
ATOM 615 O O . ALA A 1 81 ? -9.372 -4.707 0.723 1.00 92.69 81 ALA A O 1
ATOM 616 N N . LEU A 1 82 ? -9.166 -2.806 -0.459 1.00 91.94 82 LEU A N 1
ATOM 617 C CA . LEU A 1 82 ? -10.313 -2.130 0.146 1.00 91.94 82 LEU A CA 1
ATOM 618 C C . LEU A 1 82 ? -11.626 -2.897 -0.093 1.00 91.94 82 LEU A C 1
ATOM 620 O O . LEU A 1 82 ? -12.406 -3.110 0.836 1.00 91.94 82 LEU A O 1
ATOM 624 N N . ARG A 1 83 ? -11.867 -3.372 -1.322 1.00 91.50 83 ARG A N 1
ATOM 625 C CA . ARG A 1 83 ? -13.058 -4.182 -1.644 1.00 91.50 83 ARG A CA 1
ATOM 626 C C . ARG A 1 83 ? -13.103 -5.484 -0.852 1.00 91.50 83 ARG A C 1
ATOM 628 O O . ARG A 1 83 ? -14.185 -5.884 -0.422 1.00 91.50 83 ARG A O 1
ATOM 635 N N . ARG A 1 84 ? -11.959 -6.146 -0.655 1.00 88.38 84 ARG A N 1
ATOM 636 C CA . ARG A 1 84 ? -11.872 -7.369 0.158 1.00 88.38 84 ARG A CA 1
ATOM 637 C C . ARG A 1 84 ? -12.276 -7.110 1.609 1.00 88.38 84 ARG A C 1
ATOM 639 O O . ARG A 1 84 ? -13.015 -7.923 2.158 1.00 88.38 84 ARG A O 1
ATOM 646 N N . GLN A 1 85 ? -11.876 -5.979 2.191 1.00 85.31 85 GLN A N 1
ATOM 647 C CA . GLN A 1 85 ? -12.274 -5.631 3.559 1.00 85.31 85 GLN A CA 1
ATOM 648 C C . GLN A 1 85 ? -13.764 -5.322 3.683 1.00 85.31 85 GLN A C 1
ATOM 650 O O . GLN A 1 85 ? -14.411 -5.836 4.587 1.00 85.31 85 GLN A O 1
ATOM 655 N N . HIS A 1 86 ? -14.352 -4.580 2.742 1.00 80.06 86 HIS A N 1
ATOM 656 C CA . HIS A 1 86 ? -15.793 -4.289 2.770 1.00 80.06 86 HIS A CA 1
ATOM 657 C C . HIS A 1 86 ? -16.691 -5.531 2.659 1.00 80.06 86 HIS A C 1
ATOM 659 O O . HIS A 1 86 ? -17.872 -5.466 2.988 1.00 80.06 86 HIS A O 1
ATOM 665 N N . ARG A 1 87 ? -16.159 -6.667 2.190 1.00 78.88 87 ARG A N 1
ATOM 666 C CA . ARG A 1 87 ? -16.884 -7.949 2.167 1.00 78.88 87 ARG A CA 1
ATOM 667 C C . ARG A 1 87 ? -16.821 -8.696 3.498 1.00 78.88 87 ARG A C 1
ATOM 669 O O . ARG A 1 87 ? -17.538 -9.681 3.670 1.00 78.88 87 ARG A O 1
ATOM 676 N N . ARG A 1 88 ? -15.959 -8.276 4.424 1.00 68.44 88 ARG A N 1
ATOM 677 C CA . ARG A 1 88 ? -15.842 -8.876 5.749 1.00 68.44 88 ARG A CA 1
ATOM 678 C C . ARG A 1 88 ? -16.970 -8.320 6.630 1.00 68.44 88 ARG A C 1
ATOM 680 O O . ARG A 1 88 ? -17.158 -7.107 6.654 1.00 68.44 88 ARG A O 1
ATOM 687 N N . PRO A 1 89 ? -17.743 -9.164 7.337 1.00 63.81 89 PRO A N 1
ATOM 688 C CA . PRO A 1 89 ? -18.740 -8.659 8.275 1.00 63.81 89 PRO A CA 1
ATOM 689 C C . PRO A 1 89 ? -18.036 -7.841 9.362 1.00 63.81 89 PRO A C 1
ATOM 691 O O . PRO A 1 89 ? -17.041 -8.313 9.922 1.00 63.81 89 PRO A O 1
ATOM 694 N N . GLU A 1 90 ? -18.545 -6.636 9.642 1.00 58.53 90 GLU A N 1
ATOM 695 C CA . GLU A 1 90 ? -17.998 -5.756 10.678 1.00 58.53 90 GLU A CA 1
ATOM 696 C C . GLU A 1 90 ? -17.890 -6.523 11.998 1.00 58.53 90 GLU A C 1
ATOM 698 O O . GLU A 1 90 ? -18.880 -7.015 12.549 1.00 58.53 90 GLU A O 1
ATOM 703 N N . ARG A 1 91 ? -16.665 -6.650 12.514 1.00 57.53 91 ARG A N 1
ATOM 704 C CA . ARG A 1 91 ? -16.455 -7.147 13.870 1.00 57.53 91 ARG A CA 1
ATOM 705 C C . ARG A 1 91 ? -16.686 -5.980 14.824 1.00 57.53 91 ARG A C 1
ATOM 707 O O . ARG A 1 91 ? -16.056 -4.939 14.652 1.00 57.53 91 ARG A O 1
ATOM 714 N N . PRO A 1 92 ? -17.550 -6.116 15.842 1.00 58.03 92 PRO A N 1
ATOM 715 C CA . PRO A 1 92 ? -17.751 -5.029 16.781 1.00 58.03 92 PRO A CA 1
ATOM 716 C C . PRO A 1 92 ? -16.439 -4.710 17.509 1.00 58.03 92 PRO A C 1
ATOM 718 O O . PRO A 1 92 ? -15.860 -5.562 18.181 1.00 58.03 92 PRO A O 1
ATOM 721 N N . HIS A 1 93 ? -15.976 -3.467 17.398 1.00 59.38 93 HIS A N 1
ATOM 722 C CA . HIS A 1 93 ? -14.713 -3.001 17.983 1.00 59.38 93 HIS A CA 1
ATOM 723 C C . HIS A 1 93 ? -14.695 -3.027 19.529 1.00 59.38 93 HIS A C 1
ATOM 725 O O . HIS A 1 93 ? -13.641 -2.867 20.138 1.00 59.38 93 HIS A O 1
ATOM 731 N N . TRP A 1 94 ? -15.833 -3.275 20.194 1.00 56.75 94 TRP A N 1
ATOM 732 C CA . TRP A 1 94 ? -15.917 -3.419 21.655 1.00 56.75 94 TRP A CA 1
ATOM 733 C C . TRP A 1 94 ? -15.458 -4.787 22.190 1.00 56.75 94 TRP A C 1
ATOM 735 O O . TRP A 1 94 ? -15.348 -4.962 23.405 1.00 56.75 94 TRP A O 1
ATOM 745 N N . VAL A 1 95 ? -15.134 -5.756 21.326 1.00 55.06 95 VAL A N 1
ATOM 746 C CA . VAL A 1 95 ? -14.700 -7.095 21.770 1.00 55.06 95 VAL A CA 1
ATOM 747 C C . VAL A 1 95 ? -13.298 -7.087 22.417 1.00 55.06 95 VAL A C 1
ATOM 749 O O . VAL A 1 95 ? -12.979 -7.997 23.176 1.00 55.06 95 VAL A O 1
ATOM 752 N N . ASN A 1 96 ? -12.494 -6.028 22.253 1.00 50.03 96 ASN A N 1
ATOM 753 C CA . ASN A 1 96 ? -11.145 -5.954 22.840 1.00 50.03 96 ASN A CA 1
ATOM 754 C C . ASN A 1 96 ? -11.076 -5.352 24.263 1.00 50.03 96 ASN A C 1
ATOM 756 O O . ASN A 1 96 ? -10.022 -5.414 24.893 1.00 50.03 96 ASN A O 1
ATOM 760 N N . GLY A 1 97 ? -12.175 -4.807 24.809 1.00 46.94 97 GLY A N 1
ATOM 761 C CA . GLY A 1 97 ? -12.167 -4.103 26.107 1.00 46.94 97 GLY A CA 1
ATOM 762 C C . GLY A 1 97 ? -12.947 -4.757 27.257 1.00 46.94 97 GLY A C 1
ATOM 763 O O . GLY A 1 97 ? -12.729 -4.405 28.414 1.00 46.94 97 GLY A O 1
ATOM 764 N N . ALA A 1 98 ? -13.847 -5.706 26.982 1.00 46.19 98 ALA A N 1
ATOM 765 C CA . ALA A 1 98 ? -14.872 -6.132 27.948 1.00 46.19 98 ALA A CA 1
ATOM 766 C C . ALA A 1 98 ? -14.689 -7.545 28.541 1.00 46.19 98 ALA A C 1
ATOM 768 O O . ALA A 1 98 ? -15.601 -8.065 29.176 1.00 46.19 98 ALA A O 1
ATOM 769 N N . ALA A 1 99 ? -13.520 -8.178 28.404 1.00 46.19 99 ALA A N 1
ATOM 770 C CA . ALA A 1 99 ? -13.265 -9.492 29.016 1.00 46.19 99 ALA A CA 1
ATOM 771 C C . ALA A 1 99 ? -12.839 -9.426 30.502 1.00 46.19 99 ALA A C 1
ATOM 773 O O . ALA A 1 99 ? -12.336 -10.404 31.054 1.00 46.19 99 ALA A O 1
ATOM 774 N N . ARG A 1 100 ? -13.017 -8.279 31.172 1.00 47.22 100 ARG A N 1
ATOM 775 C CA . ARG A 1 100 ? -12.648 -8.100 32.583 1.00 47.22 100 ARG A CA 1
ATOM 776 C C . ARG A 1 100 ? -13.750 -7.388 33.371 1.00 47.22 100 ARG A C 1
ATOM 778 O O . ARG A 1 100 ? -13.531 -6.318 33.920 1.00 47.22 100 ARG A O 1
ATOM 785 N N . LEU A 1 101 ? -14.936 -7.991 33.447 1.00 45.53 101 LEU A N 1
ATOM 786 C CA . LEU A 1 101 ? -15.968 -7.593 34.410 1.00 45.53 101 LEU A CA 1
ATOM 787 C C . LEU A 1 101 ? -16.500 -8.823 35.168 1.00 45.53 101 LEU A C 1
ATOM 789 O O . LEU A 1 101 ? -17.226 -9.651 34.635 1.00 45.53 101 LEU A O 1
ATOM 793 N N . HIS A 1 102 ? -16.072 -8.893 36.433 1.00 40.53 102 HIS A N 1
ATOM 794 C CA . HIS A 1 102 ? -16.701 -9.522 37.601 1.00 40.53 102 HIS A CA 1
ATOM 795 C C . HIS A 1 102 ? -17.061 -11.024 37.577 1.00 40.53 102 HIS A C 1
ATOM 797 O O . HIS A 1 102 ? -18.187 -11.411 37.282 1.00 40.53 102 HIS A O 1
ATOM 803 N N . ARG A 1 103 ? -16.172 -11.867 38.137 1.00 39.00 103 ARG A N 1
ATOM 804 C CA . ARG A 1 103 ? -16.639 -12.909 39.076 1.00 39.00 103 ARG A CA 1
ATOM 805 C C . ARG A 1 103 ? -16.832 -12.250 40.441 1.00 39.00 103 ARG A C 1
ATOM 807 O O . ARG A 1 103 ? -15.921 -11.604 40.949 1.00 39.00 103 ARG A O 1
ATOM 814 N N . GLY A 1 104 ? -18.054 -12.349 40.952 1.00 38.25 104 GLY A N 1
ATOM 815 C CA . GLY A 1 104 ? -18.561 -11.583 42.081 1.00 38.25 104 GLY A CA 1
ATOM 816 C C . GLY A 1 104 ? -17.820 -11.797 43.398 1.00 38.25 104 GLY A C 1
ATOM 817 O O . GLY A 1 104 ? -17.516 -12.919 43.795 1.00 38.25 104 GLY A O 1
ATOM 818 N N . ALA A 1 105 ? -17.636 -10.687 44.110 1.00 47.41 105 ALA A N 1
ATOM 819 C CA . ALA A 1 105 ? -17.648 -10.684 45.559 1.00 47.41 105 ALA A CA 1
ATOM 820 C C . ALA A 1 105 ? -19.074 -11.042 46.008 1.00 47.41 105 ALA A C 1
ATOM 822 O O . ALA A 1 105 ? -19.967 -10.197 46.001 1.00 47.41 105 ALA A O 1
ATOM 823 N N . ALA A 1 106 ? -19.296 -12.305 46.361 1.00 40.75 106 ALA A N 1
ATOM 824 C CA . ALA A 1 106 ? -20.411 -12.681 47.214 1.00 40.75 106 ALA A CA 1
ATOM 825 C C . ALA A 1 106 ? -19.907 -12.641 48.660 1.00 40.75 106 ALA A C 1
ATOM 827 O O . ALA A 1 106 ? -19.214 -13.542 49.125 1.00 40.75 106 ALA A O 1
ATOM 828 N N . LEU A 1 107 ? -20.235 -11.543 49.339 1.00 42.53 107 LEU A N 1
ATOM 829 C CA . LEU A 1 107 ? -20.301 -11.476 50.792 1.00 42.53 107 LEU A CA 1
ATOM 830 C C . LEU A 1 107 ? -21.242 -12.582 51.289 1.00 42.53 107 LEU A C 1
ATOM 832 O O . LEU A 1 107 ? -22.395 -12.637 50.861 1.00 42.53 107 LEU A O 1
ATOM 836 N N . SER A 1 108 ? -20.798 -13.396 52.242 1.00 41.81 108 SER A N 1
ATOM 837 C CA . SER A 1 108 ? -21.704 -13.976 53.229 1.00 41.81 108 SER A CA 1
ATOM 838 C C . SER A 1 108 ? -20.988 -14.101 54.570 1.00 41.81 108 SER A C 1
ATOM 840 O O . SER A 1 108 ? -19.988 -14.801 54.672 1.00 41.81 108 SER A O 1
ATOM 842 N N . ARG A 1 109 ? -21.533 -13.311 55.501 1.00 50.19 109 ARG A N 1
ATOM 843 C CA . ARG A 1 109 ? -21.524 -13.313 56.975 1.00 50.19 109 ARG A CA 1
ATOM 844 C C . ARG A 1 109 ? -20.633 -14.306 57.710 1.00 50.19 109 ARG A C 1
ATOM 846 O O . ARG A 1 109 ? -20.793 -15.522 57.480 1.00 50.19 109 ARG A O 1
#

Sequence (109 aa):
MGPQVKPVELHFGRDHLLLCVVFWPGGLHRLLDVPVQELVDIAVEGRALLGSAVADVESRLAELTDYAAMLASAEAFLLEALRRQHRRPERPHWVNGAARLHRGAALSR

pLDDT: mean 77.94, std 17.66, range [38.25, 96.5]

Organism: NCBI:txid1770526

Radius of gyration: 20.74 Å; chains: 1; bounding box: 43×28×73 Å